Protein AF-A0A957E967-F1 (afdb_monomer_lite)

Secondary structure (DSSP, 8-state):
-HHHHHHHHHHHHHHHHHHHTT--SSSHHHHHHHHHHHHHHHHHHHHHHHT-S--GGGGHHHHHHHHHHHHHHHHHH-

Structure (mmCIF, N/CA/C/O backbone):
data_AF-A0A957E967-F1
#
_entry.id   AF-A0A957E967-F1
#
loop_
_atom_site.group_PDB
_atom_site.id
_atom_site.type_symbol
_atom_site.label_atom_id
_atom_site.label_alt_id
_atom_site.label_comp_id
_atom_site.label_asym_id
_atom_site.label_entity_id
_atom_site.label_seq_id
_atom_site.pdbx_PDB_ins_code
_atom_site.Cartn_x
_atom_site.Cartn_y
_atom_site.Cartn_z
_atom_site.occupancy
_atom_site.B_iso_or_equiv
_atom_site.auth_seq_id
_atom_site.auth_comp_id
_atom_site.auth_asym_id
_atom_site.auth_atom_id
_atom_site.pdbx_PDB_model_num
ATOM 1 N N . MET A 1 1 ? 10.857 9.248 -6.964 1.00 47.88 1 MET A N 1
ATOM 2 C CA . MET A 1 1 ? 10.064 8.069 -6.535 1.00 47.88 1 MET A CA 1
ATOM 3 C C . MET A 1 1 ? 9.823 8.017 -5.022 1.00 47.88 1 MET A C 1
ATOM 5 O O . MET A 1 1 ? 8.675 7.844 -4.640 1.00 47.88 1 MET A O 1
ATOM 9 N N . LEU A 1 2 ? 10.824 8.256 -4.160 1.00 44.53 2 LEU A N 1
ATOM 10 C CA . LEU A 1 2 ? 10.660 8.254 -2.687 1.00 44.53 2 LEU A CA 1
ATOM 11 C C . LEU A 1 2 ? 9.595 9.242 -2.155 1.00 44.53 2 LEU A C 1
ATOM 13 O O . LEU A 1 2 ? 8.849 8.916 -1.238 1.00 44.53 2 LEU A O 1
ATOM 17 N N . PHE A 1 3 ? 9.453 10.413 -2.785 1.00 46.38 3 PHE A N 1
ATOM 18 C CA . PHE A 1 3 ? 8.436 11.408 -2.414 1.00 46.38 3 PHE A CA 1
ATOM 19 C C . PHE A 1 3 ? 6.999 11.004 -2.785 1.00 46.38 3 PHE A C 1
ATOM 21 O O . PHE A 1 3 ? 6.057 11.378 -2.092 1.00 46.38 3 PHE A O 1
ATOM 28 N N . VAL A 1 4 ? 6.818 10.196 -3.837 1.00 54.69 4 VAL A N 1
ATOM 29 C CA . VAL A 1 4 ? 5.487 9.759 -4.296 1.00 54.69 4 VAL A CA 1
ATOM 30 C C . VAL A 1 4 ? 4.881 8.764 -3.306 1.00 54.69 4 VAL A C 1
ATOM 32 O O . VAL A 1 4 ? 3.698 8.858 -2.993 1.00 54.69 4 VAL A O 1
ATOM 35 N N . GLY A 1 5 ? 5.705 7.883 -2.729 1.00 53.41 5 GLY A N 1
ATOM 36 C CA . GLY A 1 5 ? 5.273 6.944 -1.691 1.00 53.41 5 GLY A CA 1
ATOM 37 C C . GLY A 1 5 ? 4.790 7.633 -0.414 1.00 53.41 5 GLY A C 1
ATOM 38 O O . GLY A 1 5 ? 3.757 7.256 0.136 1.00 53.41 5 GLY A O 1
ATOM 39 N N . GLY A 1 6 ? 5.488 8.687 0.023 1.00 54.97 6 GLY A N 1
ATOM 40 C CA . GLY A 1 6 ? 5.091 9.475 1.195 1.00 54.97 6 GLY A CA 1
ATOM 41 C C . GLY A 1 6 ? 3.787 10.251 0.984 1.00 54.97 6 GLY A C 1
ATOM 42 O O . GLY A 1 6 ? 2.935 10.284 1.871 1.00 54.97 6 GLY A O 1
ATOM 43 N N . ILE A 1 7 ? 3.593 10.828 -0.207 1.00 62.31 7 ILE A N 1
ATOM 44 C CA . ILE A 1 7 ? 2.363 11.550 -0.563 1.00 62.31 7 ILE A CA 1
ATOM 45 C C . ILE A 1 7 ? 1.191 10.574 -0.703 1.00 62.31 7 ILE A C 1
ATOM 47 O O . ILE A 1 7 ? 0.134 10.824 -0.127 1.00 62.31 7 ILE A O 1
ATOM 51 N N . ALA A 1 8 ? 1.382 9.438 -1.381 1.00 59.34 8 ALA A N 1
ATOM 52 C CA . ALA A 1 8 ? 0.361 8.401 -1.517 1.00 59.34 8 ALA A CA 1
ATOM 53 C C . ALA A 1 8 ? -0.046 7.830 -0.151 1.00 59.34 8 ALA A C 1
ATOM 55 O O . ALA A 1 8 ? -1.234 7.730 0.139 1.00 59.34 8 ALA A O 1
ATOM 56 N N . GLY A 1 9 ? 0.917 7.551 0.734 1.00 59.97 9 GLY A N 1
ATOM 57 C CA . GLY A 1 9 ? 0.640 7.119 2.106 1.00 59.97 9 GLY A CA 1
ATOM 58 C C . GLY A 1 9 ? -0.144 8.160 2.912 1.00 59.97 9 GLY A C 1
ATOM 59 O O . GLY A 1 9 ? -1.069 7.808 3.644 1.00 59.97 9 GLY A O 1
ATOM 60 N N . ARG A 1 10 ? 0.160 9.454 2.735 1.00 64.94 10 ARG A N 1
ATOM 61 C CA . ARG A 1 10 ? -0.566 10.555 3.390 1.00 64.94 10 ARG A CA 1
ATOM 62 C C . ARG A 1 10 ? -1.989 10.711 2.845 1.00 64.94 10 ARG A C 1
ATOM 64 O O . ARG A 1 10 ? -2.906 10.900 3.639 1.00 64.94 10 ARG A O 1
ATOM 71 N N . PHE A 1 11 ? -2.179 10.574 1.533 1.00 66.62 11 PHE A N 1
ATOM 72 C CA . PHE A 1 11 ? -3.494 10.582 0.882 1.00 66.62 11 PHE A CA 1
ATOM 73 C C . PHE A 1 11 ? -4.349 9.395 1.315 1.00 66.62 11 PHE A C 1
ATOM 75 O O . PHE A 1 11 ? -5.498 9.586 1.701 1.00 66.62 11 PHE A O 1
ATOM 82 N N . ILE A 1 12 ? -3.780 8.187 1.327 1.00 65.31 12 ILE A N 1
ATOM 83 C CA . ILE A 1 12 ? -4.468 6.988 1.810 1.00 65.31 12 ILE A CA 1
ATOM 84 C C . ILE A 1 12 ? -4.836 7.177 3.278 1.00 65.31 12 ILE A C 1
ATOM 86 O O . ILE A 1 12 ? -5.994 7.003 3.615 1.00 65.31 12 ILE A O 1
ATOM 90 N N . GLY A 1 13 ? -3.919 7.638 4.134 1.00 64.06 13 GLY A N 1
ATOM 91 C CA . GLY A 1 13 ? -4.210 7.890 5.549 1.00 64.06 13 GLY A CA 1
ATOM 92 C C . GLY A 1 13 ? -5.276 8.970 5.790 1.00 64.06 13 GLY A C 1
ATOM 93 O O . GLY A 1 13 ? -6.062 8.861 6.735 1.00 64.06 13 GLY A O 1
ATOM 94 N N . GLN A 1 14 ? -5.347 9.998 4.940 1.00 66.38 14 GLN A N 1
ATOM 95 C CA . GLN A 1 14 ? -6.407 11.010 4.985 1.00 66.38 14 GLN A CA 1
ATOM 96 C C . GLN A 1 14 ? -7.751 10.445 4.521 1.00 66.38 14 GLN A C 1
ATOM 98 O O . GLN A 1 14 ? -8.746 10.637 5.218 1.00 66.38 14 GLN A O 1
ATOM 103 N N . LEU A 1 15 ? -7.773 9.682 3.425 1.00 65.38 15 LEU A N 1
ATOM 104 C CA . LEU A 1 15 ? -8.959 8.966 2.953 1.00 65.38 15 LEU A CA 1
ATOM 105 C C . LEU A 1 15 ? -9.423 7.921 3.974 1.00 65.38 15 LEU A C 1
ATOM 107 O O . LEU A 1 15 ? -10.621 7.784 4.193 1.00 65.38 15 LEU A O 1
ATOM 111 N N . SER A 1 16 ? -8.499 7.249 4.668 1.00 60.06 16 SER A N 1
ATOM 112 C CA . SER A 1 16 ? -8.778 6.360 5.799 1.00 60.06 16 SER A CA 1
ATOM 113 C C . SER A 1 16 ? -9.446 7.112 6.926 1.00 60.06 16 SER A C 1
ATOM 115 O O . SER A 1 16 ? -10.529 6.724 7.348 1.00 60.06 16 SER A O 1
ATOM 117 N N . LYS A 1 17 ? -8.871 8.228 7.381 1.00 62.84 17 LYS A N 1
ATOM 118 C CA . LYS A 1 17 ? -9.491 9.059 8.423 1.00 62.84 17 LYS A CA 1
ATOM 119 C C . LYS A 1 17 ? -10.866 9.581 8.014 1.00 62.84 17 LYS A C 1
ATOM 121 O O . LYS A 1 17 ? -11.762 9.632 8.853 1.00 62.84 17 LYS A O 1
ATOM 126 N N . GLN A 1 18 ? -11.043 9.938 6.746 1.00 64.44 18 GLN A N 1
ATOM 127 C CA . GLN A 1 18 ? -12.302 10.452 6.221 1.00 64.44 18 GLN A CA 1
ATOM 128 C C . GLN A 1 18 ? -13.366 9.349 6.098 1.00 64.44 18 GLN A C 1
ATOM 130 O O . GLN A 1 18 ? -14.504 9.563 6.506 1.00 64.44 18 GLN A O 1
ATOM 135 N N . ALA A 1 19 ? -12.993 8.152 5.635 1.00 60.34 19 ALA A N 1
ATOM 136 C CA . ALA A 1 19 ? -13.884 6.994 5.523 1.00 60.34 19 ALA A CA 1
ATOM 137 C C . ALA A 1 19 ? -14.239 6.380 6.887 1.00 60.34 19 ALA A C 1
ATOM 139 O O . ALA A 1 19 ? -15.364 5.931 7.094 1.00 60.34 19 ALA A O 1
ATOM 140 N N . ILE A 1 20 ? -13.300 6.397 7.839 1.00 63.19 20 ILE A N 1
ATOM 141 C CA . ILE A 1 20 ? -13.520 5.972 9.230 1.00 63.19 20 ILE A CA 1
ATOM 142 C C . ILE A 1 20 ? -14.443 6.959 9.966 1.00 63.19 20 ILE A C 1
ATOM 144 O O . ILE A 1 20 ? -15.055 6.582 10.966 1.00 63.19 20 ILE A O 1
ATOM 148 N N . GLY A 1 21 ? -14.582 8.192 9.455 1.00 54.53 21 GLY A N 1
ATOM 149 C CA . GLY A 1 21 ? -15.464 9.265 9.920 1.00 54.53 21 GLY A CA 1
ATOM 150 C C . GLY A 1 21 ? -16.562 8.821 10.889 1.00 54.53 21 GLY A C 1
ATOM 151 O O . GLY A 1 21 ? -17.630 8.375 10.479 1.00 54.53 21 GLY A O 1
ATOM 152 N N . ARG A 1 22 ? -16.279 8.943 12.196 1.00 56.91 22 ARG A N 1
ATOM 153 C CA . ARG A 1 22 ? -17.188 8.683 13.333 1.00 56.91 22 ARG A CA 1
ATOM 154 C C . ARG A 1 22 ? -17.859 7.293 13.413 1.00 56.91 22 ARG A C 1
ATOM 156 O O . ARG A 1 22 ? -18.598 7.065 14.372 1.00 56.91 22 ARG A O 1
ATOM 163 N N . ARG A 1 23 ? -17.620 6.341 12.501 1.00 59.19 23 ARG A N 1
ATOM 164 C CA . ARG A 1 23 ? -18.283 5.022 12.517 1.00 59.19 23 ARG A CA 1
ATOM 165 C C . ARG A 1 23 ? -17.486 4.018 13.354 1.00 59.19 23 ARG A C 1
ATOM 167 O O . ARG A 1 23 ? -16.477 3.463 12.932 1.00 59.19 23 ARG A O 1
ATOM 174 N N . ARG A 1 24 ? -17.973 3.809 14.580 1.00 58.97 24 ARG A N 1
ATOM 175 C CA . ARG A 1 24 ? -17.433 2.904 15.605 1.00 58.97 24 ARG A CA 1
ATOM 176 C C . ARG A 1 24 ? -17.279 1.455 15.117 1.00 58.97 24 ARG A C 1
ATOM 178 O O . ARG A 1 24 ? -18.260 0.787 14.796 1.00 58.97 24 ARG A O 1
ATOM 185 N N . GLY A 1 25 ? -16.043 0.965 15.198 1.00 61.72 25 GLY A N 1
ATOM 186 C CA . GLY A 1 25 ? -15.664 -0.400 15.589 1.00 61.72 25 GLY A CA 1
ATOM 187 C C . GLY A 1 25 ? -15.888 -1.529 14.583 1.00 61.72 25 GLY A C 1
ATOM 188 O O . GLY A 1 25 ? -14.952 -2.261 14.287 1.00 61.72 25 GLY A O 1
ATOM 189 N N . ARG A 1 26 ? -17.103 -1.699 14.050 1.00 63.78 26 ARG A N 1
ATOM 190 C CA . ARG A 1 26 ? -17.479 -2.960 13.379 1.00 63.78 26 ARG A CA 1
ATOM 191 C C . ARG A 1 26 ? -16.921 -3.114 11.961 1.00 63.78 26 ARG A C 1
ATOM 193 O O . ARG A 1 26 ? -16.614 -4.225 11.554 1.00 63.78 26 ARG A O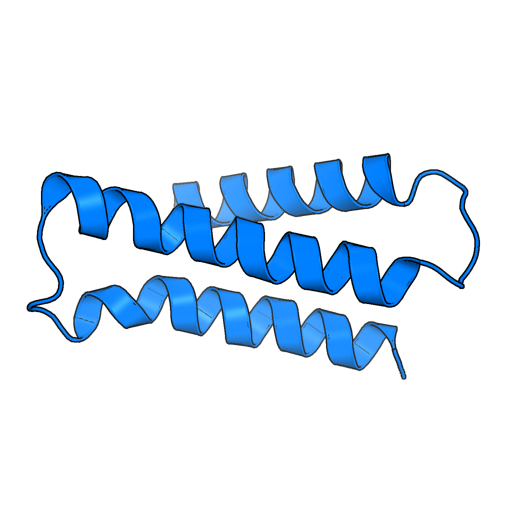 1
ATOM 200 N N . TYR A 1 27 ? -16.769 -2.008 11.236 1.00 67.56 27 TYR A N 1
ATOM 201 C CA . TYR A 1 27 ? -16.298 -2.000 9.841 1.00 67.56 27 TYR A CA 1
ATOM 202 C C . TYR A 1 27 ? -14.833 -1.562 9.701 1.00 67.56 27 TYR A C 1
ATOM 204 O O . TYR A 1 27 ? -14.297 -1.536 8.597 1.00 67.56 27 TYR A O 1
ATOM 212 N N . LEU A 1 28 ? -14.175 -1.219 10.812 1.00 71.00 28 LEU A N 1
ATOM 213 C CA . LEU A 1 28 ? -12.799 -0.715 10.829 1.00 71.00 28 LEU A CA 1
ATOM 214 C C . LEU A 1 28 ? -11.795 -1.705 10.211 1.00 71.00 28 LEU A C 1
ATOM 216 O O . LEU A 1 28 ? -11.069 -1.292 9.307 1.00 71.00 28 LEU A O 1
ATOM 220 N N . PRO A 1 29 ? -11.799 -3.004 10.577 1.00 73.94 29 PRO A N 1
ATOM 221 C CA . PRO A 1 29 ? -10.873 -3.971 9.987 1.00 73.94 29 PRO A CA 1
ATOM 222 C C . PRO A 1 29 ? -11.071 -4.116 8.474 1.00 73.94 29 PRO A C 1
ATOM 224 O O . PRO A 1 29 ? -10.107 -4.135 7.716 1.00 73.94 29 PRO A O 1
ATOM 227 N N . GLN A 1 30 ? -12.326 -4.145 8.017 1.00 76.31 30 GLN A N 1
ATOM 228 C CA . GLN A 1 30 ? -12.663 -4.275 6.596 1.00 76.31 30 GLN A CA 1
ATOM 229 C C . GLN A 1 30 ? -12.213 -3.048 5.795 1.00 76.31 30 GLN A C 1
ATOM 231 O O . GLN A 1 30 ? -11.595 -3.194 4.744 1.00 76.31 30 GLN A O 1
ATOM 236 N N . VAL A 1 31 ? -12.462 -1.841 6.310 1.00 74.31 31 VAL A N 1
ATOM 237 C CA . VAL A 1 31 ? -12.033 -0.587 5.671 1.00 74.31 31 VAL A CA 1
ATOM 238 C C . VAL A 1 31 ? -10.509 -0.516 5.574 1.00 74.31 31 VAL A C 1
ATOM 240 O O . VAL A 1 31 ? -9.974 -0.137 4.533 1.00 74.31 31 VAL A O 1
ATOM 243 N N . MET A 1 32 ? -9.792 -0.934 6.617 1.00 73.94 32 MET A N 1
ATOM 244 C CA . MET A 1 32 ? -8.332 -0.911 6.604 1.00 73.94 32 MET A CA 1
ATOM 245 C C . MET A 1 32 ? -7.732 -1.961 5.654 1.00 73.94 32 MET A C 1
ATOM 247 O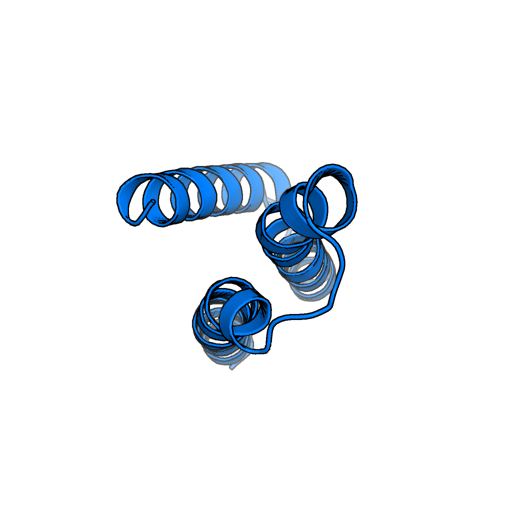 O . MET A 1 32 ? -6.765 -1.653 4.960 1.00 73.94 32 MET A O 1
ATOM 251 N N . VAL A 1 33 ? -8.326 -3.158 5.546 1.00 80.44 33 VAL A N 1
ATOM 252 C CA . VAL A 1 33 ? -7.932 -4.164 4.539 1.00 80.44 33 VAL A CA 1
ATOM 253 C C . VAL A 1 33 ? -8.144 -3.628 3.122 1.00 80.44 33 VAL A C 1
ATOM 255 O O . VAL A 1 33 ? -7.253 -3.750 2.283 1.00 80.44 33 VAL A O 1
ATOM 258 N N . VAL A 1 34 ? -9.274 -2.965 2.861 1.00 81.25 34 VAL A N 1
ATOM 259 C CA . VAL A 1 34 ? -9.540 -2.317 1.565 1.00 81.25 34 VAL A CA 1
ATOM 260 C C . VAL A 1 34 ? -8.489 -1.247 1.254 1.00 81.25 34 VAL A C 1
ATOM 262 O O . VAL A 1 34 ? -8.000 -1.179 0.130 1.00 81.25 34 VAL A O 1
ATOM 2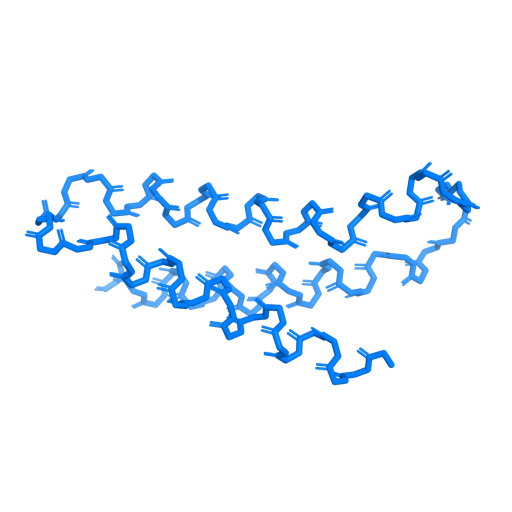65 N N . MET A 1 35 ? -8.077 -0.448 2.239 1.00 77.06 35 MET A N 1
ATOM 266 C CA . MET A 1 35 ? -7.002 0.538 2.065 1.00 77.06 35 MET A CA 1
ATOM 267 C C . MET A 1 35 ? -5.631 -0.081 1.824 1.00 77.06 35 MET A C 1
ATOM 269 O O . MET A 1 35 ? -4.853 0.476 1.050 1.00 77.06 35 MET A O 1
ATOM 273 N N . LEU A 1 36 ? -5.350 -1.233 2.429 1.00 81.81 36 LEU A N 1
ATOM 274 C CA . LEU A 1 36 ? -4.153 -2.009 2.130 1.00 81.81 36 LEU A CA 1
ATOM 275 C C . LEU A 1 36 ? -4.154 -2.428 0.654 1.00 81.81 36 LEU A C 1
ATOM 277 O O . LEU A 1 36 ? -3.202 -2.150 -0.065 1.00 81.81 36 LEU A O 1
ATOM 281 N N . ILE A 1 37 ? -5.259 -3.013 0.183 1.00 83.06 37 ILE A N 1
ATOM 282 C CA . ILE A 1 37 ? -5.404 -3.464 -1.207 1.00 83.06 37 ILE A CA 1
ATOM 283 C C . ILE A 1 37 ? -5.272 -2.287 -2.179 1.00 83.06 37 ILE A C 1
ATOM 285 O O . ILE A 1 37 ? -4.509 -2.373 -3.138 1.00 83.06 37 ILE A O 1
ATOM 289 N N . LEU A 1 38 ? -5.965 -1.173 -1.920 1.00 81.62 38 LEU A N 1
ATOM 290 C CA . LEU A 1 38 ? -5.900 0.022 -2.764 1.00 81.62 38 LEU A CA 1
ATOM 291 C C . LEU A 1 38 ? -4.493 0.628 -2.793 1.00 81.62 38 LEU A C 1
ATOM 293 O O . LEU A 1 38 ? -4.005 0.988 -3.862 1.00 81.62 38 LEU A O 1
ATOM 297 N N . GLY A 1 39 ? -3.817 0.713 -1.647 1.00 79.94 39 GLY A N 1
ATOM 298 C CA . GLY A 1 39 ? -2.456 1.237 -1.581 1.00 79.94 39 GLY A CA 1
ATOM 299 C C . GLY A 1 39 ? -1.451 0.361 -2.323 1.00 79.94 39 GLY A C 1
ATOM 300 O O . GLY A 1 39 ? -0.629 0.877 -3.078 1.00 79.94 39 GLY A O 1
ATOM 301 N N . THR A 1 40 ? -1.561 -0.961 -2.202 1.00 83.44 40 THR A N 1
ATOM 302 C CA . THR A 1 40 ? -0.747 -1.903 -2.980 1.00 83.44 40 THR A CA 1
ATOM 303 C C . THR A 1 40 ? -1.058 -1.799 -4.470 1.00 83.44 40 THR A C 1
ATOM 305 O O . THR A 1 40 ? -0.137 -1.781 -5.285 1.00 83.44 40 THR A O 1
ATOM 308 N N . ALA A 1 41 ? -2.333 -1.660 -4.842 1.00 81.88 41 ALA A N 1
ATOM 309 C CA . ALA A 1 41 ? -2.748 -1.497 -6.229 1.00 81.88 41 ALA A CA 1
ATOM 310 C C . ALA A 1 41 ? -2.132 -0.240 -6.859 1.00 81.88 41 ALA A C 1
ATOM 312 O O . ALA A 1 41 ? -1.624 -0.332 -7.968 1.00 81.88 41 ALA A O 1
ATOM 313 N N . VAL A 1 42 ? -2.072 0.892 -6.145 1.00 82.81 42 VAL A N 1
ATOM 314 C CA . VAL A 1 42 ? -1.396 2.120 -6.620 1.00 82.81 42 VAL A CA 1
ATOM 315 C C . VAL A 1 42 ? 0.073 1.867 -6.964 1.00 82.81 42 VAL A C 1
ATOM 317 O O . VAL A 1 42 ? 0.582 2.430 -7.931 1.00 82.81 42 VAL A O 1
ATOM 320 N N . TRP A 1 43 ? 0.751 1.005 -6.205 1.00 79.56 43 TRP A N 1
ATOM 321 C CA . TRP A 1 43 ? 2.132 0.637 -6.497 1.00 79.56 43 TRP A CA 1
ATOM 322 C C . TRP A 1 43 ? 2.256 -0.344 -7.661 1.00 79.56 43 TRP A C 1
ATOM 324 O O . TRP A 1 43 ? 3.198 -0.214 -8.427 1.00 79.56 43 TRP A O 1
ATOM 334 N N . VAL A 1 44 ? 1.344 -1.308 -7.813 1.00 80.06 44 VAL A N 1
ATOM 335 C CA . VAL A 1 44 ? 1.465 -2.400 -8.801 1.00 80.06 44 VAL A CA 1
ATOM 336 C C . VAL A 1 44 ? 0.886 -2.032 -10.178 1.00 80.06 44 VAL A C 1
ATOM 338 O O . VAL A 1 44 ? 1.447 -2.424 -11.201 1.00 80.06 44 VAL A O 1
ATOM 341 N N . LEU A 1 45 ? -0.202 -1.256 -10.229 1.00 82.06 45 LEU A N 1
ATOM 342 C CA . LEU A 1 45 ? -0.921 -0.898 -11.464 1.00 82.06 45 LEU A CA 1
ATOM 343 C C . LEU A 1 45 ? -0.046 -0.230 -12.532 1.00 82.06 45 LEU A C 1
ATOM 345 O O . LEU A 1 45 ? -0.112 -0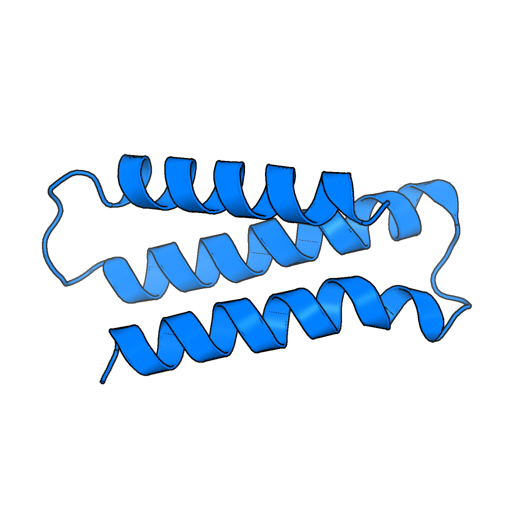.666 -13.680 1.00 82.06 45 LEU A O 1
ATOM 349 N N . PRO A 1 46 ? 0.785 0.782 -12.210 1.00 78.69 46 PRO A N 1
ATOM 350 C CA . PRO A 1 46 ? 1.618 1.436 -13.216 1.00 78.69 46 PRO A CA 1
ATOM 351 C C . PRO A 1 46 ? 2.557 0.451 -13.912 1.00 78.69 46 PRO A C 1
ATOM 353 O O . PRO A 1 46 ? 2.761 0.530 -15.118 1.00 78.69 46 PRO A O 1
ATOM 356 N N . TYR A 1 47 ? 3.088 -0.517 -13.167 1.00 80.06 47 TYR A N 1
ATOM 357 C CA . TYR A 1 47 ? 4.001 -1.515 -13.711 1.00 80.06 47 TYR A CA 1
ATOM 358 C C . TYR A 1 47 ? 3.286 -2.572 -14.553 1.00 80.06 47 TYR A C 1
ATOM 360 O O . TYR A 1 47 ? 3.797 -2.955 -15.604 1.00 80.06 47 TYR A O 1
ATOM 368 N N . LEU A 1 48 ? 2.081 -2.985 -14.144 1.00 79.88 48 LEU A N 1
ATOM 369 C CA . LEU A 1 48 ? 1.215 -3.852 -14.949 1.00 79.88 48 LEU A CA 1
ATOM 370 C C . LEU A 1 48 ? 0.843 -3.206 -16.289 1.00 79.88 48 LEU A C 1
ATOM 372 O O . LEU A 1 48 ? 0.819 -3.894 -17.304 1.00 79.88 48 LEU A O 1
ATOM 376 N N . LEU A 1 49 ? 0.568 -1.900 -16.289 1.00 81.06 49 LEU A N 1
ATOM 377 C CA . LEU A 1 49 ? 0.128 -1.168 -17.477 1.00 81.06 49 LEU A CA 1
ATOM 378 C C . LEU A 1 49 ? 1.277 -0.765 -18.414 1.00 81.06 49 LEU A C 1
ATOM 380 O O . LEU A 1 49 ? 1.042 -0.628 -19.610 1.00 81.06 49 LEU A O 1
ATOM 384 N N . LEU A 1 50 ? 2.493 -0.548 -17.894 1.00 80.62 50 LEU A N 1
ATOM 385 C CA . LEU A 1 50 ? 3.587 0.081 -18.652 1.00 80.62 50 LEU A CA 1
ATOM 386 C C . LEU A 1 50 ? 4.838 -0.790 -18.849 1.00 80.62 50 LEU A C 1
ATOM 388 O O . LEU A 1 50 ? 5.630 -0.475 -19.732 1.00 80.62 50 LEU A O 1
ATOM 392 N N . GLY A 1 51 ? 5.073 -1.828 -18.034 1.00 71.31 51 GLY A N 1
ATOM 393 C CA . GLY A 1 51 ? 6.411 -2.444 -17.939 1.00 71.31 51 GLY A CA 1
ATOM 394 C C . GLY A 1 51 ? 6.487 -3.968 -17.829 1.00 71.31 51 GLY A C 1
ATOM 395 O O . GLY A 1 51 ? 7.578 -4.515 -17.974 1.00 71.31 51 GLY A O 1
ATOM 396 N N . GLY A 1 52 ? 5.371 -4.668 -17.611 1.00 71.00 52 GLY A N 1
ATOM 397 C CA . GLY A 1 52 ? 5.361 -6.127 -17.441 1.00 71.00 52 GLY A CA 1
ATOM 398 C C . GLY A 1 52 ? 5.958 -6.606 -16.104 1.00 71.00 52 GLY A C 1
ATOM 399 O O . GLY A 1 52 ? 6.623 -5.868 -15.385 1.00 71.00 52 GLY A O 1
ATOM 400 N N . LEU A 1 53 ? 5.697 -7.869 -15.741 1.00 71.44 53 LEU A N 1
ATOM 401 C CA . LEU A 1 53 ? 6.020 -8.456 -14.421 1.00 71.44 53 LEU A CA 1
ATOM 402 C C . LEU A 1 53 ? 7.454 -9.016 -14.296 1.00 71.44 53 LEU A C 1
ATOM 404 O O . LEU A 1 53 ? 7.741 -9.798 -13.394 1.00 71.44 53 LEU A O 1
ATOM 408 N N . SER A 1 54 ? 8.366 -8.662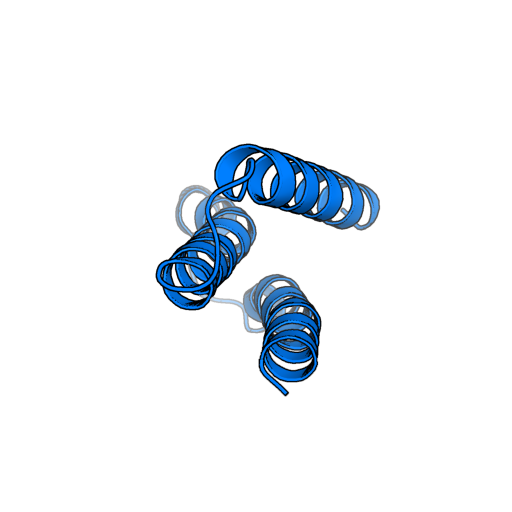 -15.199 1.00 72.50 54 SER A N 1
ATOM 409 C CA . SER A 1 54 ? 9.626 -9.396 -15.393 1.00 72.50 54 SER A CA 1
ATOM 410 C C . SER A 1 54 ? 10.718 -9.126 -14.350 1.00 72.50 54 SER A C 1
ATOM 412 O O . SER A 1 54 ? 11.722 -9.834 -14.340 1.00 72.50 54 SER A O 1
ATOM 414 N N . SER A 1 55 ? 10.550 -8.144 -13.457 1.00 74.31 55 SER A N 1
ATOM 415 C CA . SER A 1 55 ? 11.586 -7.765 -12.487 1.00 74.31 55 SER A CA 1
ATOM 416 C C . SER A 1 55 ? 11.145 -7.932 -11.035 1.00 74.31 55 SER A C 1
ATOM 418 O O . SER A 1 55 ? 10.173 -7.325 -10.593 1.00 74.31 55 SER A O 1
ATOM 420 N N . LEU A 1 56 ? 11.938 -8.675 -10.254 1.00 70.62 56 LEU A N 1
ATOM 421 C CA . LEU A 1 56 ? 11.790 -8.814 -8.796 1.00 70.62 56 LEU A CA 1
ATOM 422 C C . LEU A 1 56 ? 11.797 -7.462 -8.063 1.00 70.62 56 LEU A C 1
ATOM 424 O O . LEU A 1 56 ? 11.169 -7.322 -7.014 1.00 70.62 56 LEU A O 1
ATOM 428 N N . ILE A 1 57 ? 12.451 -6.443 -8.630 1.00 76.81 57 ILE A N 1
ATOM 429 C CA . ILE A 1 57 ? 12.539 -5.116 -8.012 1.00 76.81 57 ILE A CA 1
ATOM 430 C C . ILE A 1 57 ? 11.176 -4.409 -7.945 1.00 76.81 57 ILE A C 1
ATOM 432 O O . ILE A 1 57 ? 10.959 -3.561 -7.080 1.00 76.81 57 ILE A O 1
ATOM 436 N N . LEU A 1 58 ? 10.229 -4.807 -8.802 1.00 75.38 58 LEU A N 1
ATOM 437 C CA . LEU A 1 58 ? 8.859 -4.289 -8.835 1.00 75.38 58 LEU A CA 1
ATOM 438 C C . LEU A 1 58 ? 8.082 -4.582 -7.554 1.00 75.38 58 LEU A C 1
ATOM 440 O O . LEU A 1 58 ? 7.178 -3.830 -7.197 1.00 75.38 58 LEU A O 1
ATOM 444 N N . PHE A 1 59 ? 8.450 -5.644 -6.839 1.00 78.56 59 PHE A N 1
ATOM 445 C CA . PHE A 1 59 ?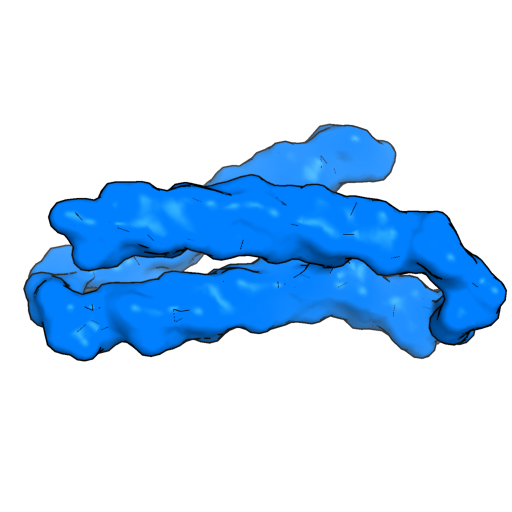 7.783 -6.059 -5.610 1.00 78.56 59 PHE A CA 1
ATOM 446 C C . PHE A 1 59 ? 8.321 -5.347 -4.367 1.00 78.56 59 PHE A C 1
ATOM 448 O O . PHE A 1 59 ? 7.684 -5.402 -3.317 1.00 78.56 59 PHE A O 1
ATOM 455 N N . VAL A 1 60 ? 9.439 -4.620 -4.474 1.00 82.75 60 VAL A N 1
ATOM 456 C CA . VAL A 1 60 ? 10.052 -3.918 -3.335 1.00 82.75 60 VAL A CA 1
ATOM 457 C C . VAL A 1 60 ? 9.139 -2.801 -2.824 1.00 82.75 60 VAL A C 1
ATOM 459 O O . VAL A 1 60 ? 8.862 -2.732 -1.631 1.00 82.75 60 VAL A O 1
ATOM 462 N N . GLY A 1 61 ? 8.603 -1.959 -3.714 1.00 79.50 61 GLY A N 1
ATOM 463 C CA . GLY A 1 61 ? 7.678 -0.877 -3.340 1.00 79.50 61 GLY A CA 1
ATOM 464 C C . GLY A 1 61 ? 6.374 -1.376 -2.690 1.00 79.50 61 GLY A C 1
ATOM 465 O O . GLY A 1 61 ? 6.089 -1.001 -1.549 1.00 79.50 61 GLY A O 1
ATOM 466 N N . PRO A 1 62 ? 5.606 -2.258 -3.362 1.00 82.19 62 PRO A N 1
ATOM 467 C CA . PRO A 1 62 ? 4.411 -2.884 -2.798 1.00 82.19 62 PRO A CA 1
ATOM 468 C C . PRO A 1 62 ? 4.693 -3.650 -1.499 1.00 82.19 62 PRO A C 1
ATOM 470 O O . PRO A 1 62 ? 3.904 -3.572 -0.560 1.00 82.19 62 PRO A O 1
ATOM 473 N N . GLY A 1 63 ? 5.822 -4.363 -1.425 1.00 81.50 63 GLY A N 1
ATOM 474 C CA . GLY A 1 63 ? 6.228 -5.143 -0.258 1.00 81.50 63 GLY A CA 1
ATOM 475 C C . GLY A 1 63 ? 6.524 -4.274 0.962 1.00 81.50 63 GLY A C 1
ATOM 476 O O . GLY A 1 63 ? 6.005 -4.548 2.041 1.00 81.50 63 GLY A O 1
ATOM 477 N N . ILE A 1 64 ? 7.280 -3.182 0.792 1.00 82.00 64 ILE A N 1
ATOM 478 C CA . ILE A 1 64 ? 7.537 -2.210 1.868 1.00 82.00 64 ILE A CA 1
ATOM 479 C C . ILE A 1 64 ? 6.223 -1.581 2.340 1.00 82.00 64 ILE A C 1
ATOM 481 O O . ILE A 1 64 ? 5.990 -1.474 3.544 1.00 82.00 64 ILE A O 1
ATOM 485 N N . PHE A 1 65 ? 5.341 -1.199 1.411 1.00 82.25 65 PHE A N 1
ATOM 486 C CA . PHE A 1 65 ? 4.036 -0.646 1.765 1.00 82.25 65 PHE A CA 1
ATOM 487 C C . PHE A 1 65 ? 3.202 -1.640 2.585 1.00 82.25 65 PHE A C 1
ATOM 489 O O . PHE A 1 65 ? 2.710 -1.276 3.650 1.00 82.25 65 PHE A O 1
ATOM 496 N N . LEU A 1 66 ? 3.083 -2.891 2.132 1.00 82.25 66 LEU A N 1
ATOM 497 C CA . LEU A 1 66 ? 2.342 -3.943 2.833 1.00 82.25 66 LEU A CA 1
ATOM 498 C C . LEU A 1 66 ? 2.921 -4.232 4.219 1.00 82.25 66 LEU A C 1
ATOM 500 O O . LEU A 1 66 ? 2.159 -4.392 5.169 1.00 82.25 66 LEU A O 1
ATOM 504 N N . PHE A 1 67 ? 4.247 -4.259 4.350 1.00 80.62 67 PHE A N 1
ATOM 505 C CA . PHE A 1 67 ? 4.917 -4.477 5.628 1.00 80.62 67 PHE A CA 1
ATOM 506 C C . PHE A 1 67 ? 4.602 -3.358 6.631 1.00 80.62 67 PHE A C 1
ATOM 508 O O . PHE A 1 67 ? 4.182 -3.628 7.756 1.00 80.62 67 PHE A O 1
ATOM 515 N N . VAL A 1 68 ? 4.731 -2.096 6.212 1.00 80.25 68 VAL A N 1
ATOM 516 C CA . VAL A 1 68 ? 4.483 -0.933 7.079 1.00 80.25 68 VAL A CA 1
ATOM 517 C C . VAL A 1 68 ? 2.993 -0.774 7.390 1.00 80.25 68 VAL A C 1
ATOM 519 O O . VAL A 1 68 ? 2.613 -0.630 8.552 1.00 80.25 68 VAL A O 1
ATOM 522 N N . ALA A 1 69 ? 2.133 -0.822 6.371 1.00 79.12 69 ALA A N 1
ATOM 523 C CA . ALA A 1 69 ? 0.691 -0.658 6.532 1.00 79.12 69 ALA A CA 1
ATOM 524 C C . ALA A 1 69 ? 0.066 -1.835 7.293 1.00 79.12 69 ALA A C 1
ATOM 526 O O . ALA A 1 69 ? -0.791 -1.626 8.150 1.00 79.12 69 ALA A O 1
ATOM 527 N N . GLY A 1 70 ? 0.513 -3.064 7.022 1.00 78.38 70 GLY A N 1
ATOM 528 C CA . GLY A 1 70 ? 0.075 -4.270 7.723 1.00 78.38 70 GLY A CA 1
ATOM 529 C C . GLY A 1 70 ? 0.537 -4.293 9.179 1.00 78.38 70 GLY A C 1
ATOM 530 O O . GLY A 1 70 ? -0.245 -4.641 10.061 1.00 78.38 70 GLY A O 1
ATOM 531 N N . GLY A 1 71 ? 1.763 -3.842 9.459 1.00 78.25 71 GLY A N 1
ATOM 532 C CA . GLY A 1 71 ? 2.249 -3.661 10.829 1.00 78.25 71 GLY A CA 1
ATOM 533 C C . GLY A 1 71 ? 1.422 -2.635 11.609 1.00 78.25 71 GLY A C 1
ATOM 534 O O . GLY A 1 71 ? 1.021 -2.894 12.743 1.00 78.25 71 GLY A O 1
ATOM 535 N N . ALA A 1 72 ? 1.090 -1.502 10.982 1.00 76.25 72 ALA A N 1
ATOM 536 C CA . ALA A 1 72 ? 0.215 -0.492 11.577 1.00 76.25 72 ALA A CA 1
ATOM 537 C C . ALA A 1 72 ? -1.217 -1.013 11.805 1.00 76.25 72 ALA A C 1
ATOM 539 O O . ALA A 1 72 ? -1.811 -0.732 12.844 1.00 76.25 72 ALA A O 1
ATOM 540 N N . LEU A 1 73 ? -1.756 -1.806 10.870 1.00 76.94 73 LEU A N 1
ATOM 541 C CA . LEU A 1 73 ? -3.043 -2.492 11.010 1.00 76.94 73 LEU A CA 1
ATOM 542 C C . LEU A 1 73 ? -3.034 -3.441 12.214 1.00 76.94 73 LEU A C 1
ATOM 544 O O . LEU A 1 73 ? -3.930 -3.376 13.049 1.00 76.94 73 LEU A O 1
ATOM 548 N N . TYR A 1 74 ? -2.021 -4.303 12.315 1.00 75.38 74 TYR A N 1
ATOM 549 C CA . TYR A 1 74 ? -1.889 -5.258 13.413 1.00 75.38 74 TYR A CA 1
ATOM 550 C C . TYR A 1 74 ? -1.797 -4.553 14.771 1.00 75.38 74 TYR A C 1
ATOM 552 O O . TYR A 1 74 ? -2.490 -4.938 15.708 1.00 75.38 74 TYR A O 1
ATOM 560 N N . ALA A 1 75 ? -1.004 -3.481 14.861 1.00 74.94 75 ALA A N 1
ATOM 561 C CA . ALA A 1 75 ? -0.883 -2.679 16.076 1.00 74.94 75 ALA A CA 1
ATOM 562 C C . ALA A 1 75 ? -2.185 -1.958 16.461 1.00 74.94 75 ALA A C 1
ATOM 564 O O . ALA A 1 75 ? -2.411 -1.719 17.637 1.00 74.94 75 ALA A O 1
ATOM 565 N N . TYR A 1 76 ? -3.031 -1.610 15.489 1.00 68.94 76 TYR A N 1
ATOM 566 C CA . TYR A 1 76 ? -4.325 -0.969 15.734 1.00 68.94 76 TYR A CA 1
ATOM 567 C C . TYR A 1 76 ? -5.424 -1.961 16.151 1.00 68.94 76 TYR A C 1
ATOM 569 O O . TYR A 1 76 ? -6.392 -1.574 16.800 1.00 68.94 76 TYR A O 1
ATOM 577 N N . MET A 1 77 ? -5.306 -3.228 15.743 1.00 69.19 77 MET A N 1
ATOM 578 C CA . MET A 1 77 ? -6.254 -4.290 16.105 1.00 69.19 77 MET A CA 1
ATOM 579 C C . MET A 1 77 ? -5.940 -4.961 17.451 1.00 69.19 77 MET A C 1
ATOM 581 O O . MET A 1 77 ? -6.779 -5.713 17.945 1.00 69.19 77 MET A O 1
ATOM 585 N N . LYS A 1 78 ? -4.749 -4.720 18.009 1.00 61.25 78 LYS A N 1
ATOM 586 C CA . LYS A 1 78 ? -4.322 -5.179 19.335 1.00 61.25 78 LYS A CA 1
ATOM 587 C C . LYS A 1 78 ? -4.683 -4.151 20.403 1.00 61.25 78 LYS A C 1
ATOM 589 O O . LYS A 1 78 ? -5.089 -4.595 21.498 1.00 61.25 78 LYS A O 1
#

Sequence (78 aa):
MLFVGGIAGRFIGQLSKQAIGRRRGRYLPQVMVVMLILGTAVWVLPYLLLGGLSSLILFVGPGIFLFVAGGALYAYMK

Foldseek 3Di:
DVVVLVVLVVVLVVVLCVVCPPDDDDCNLVSLVVSLVVSLCVLQVVCVVPPDPPDPVSVVSNVVSCVVSVVVSVVVVD

Radius of gyration: 13.69 Å; chains: 1; bounding box: 31×21×38 Å

pLDDT: mean 71.39, std 10.02, range [44.53, 83.44]